Protein AF-A0AA40WDP5-F1 (afdb_monomer_lite)

Sequence (85 aa):
MLWISQVDSACCFGIYKISDGFIIHGELEITRINTSGNIVWQHSGSDIFTTAKGGDTFKIENDIIYAKSWDYRRYKFSLSGEVLI

Secondary structure (DSSP, 8-state):
--------SS-EEEEEEETTEEEEEESSEEEEEETTS-EEEEEE-SS-S--TT-SSSEEEETTEEEEE-TT--EEEEETT--B--

pLDDT: mean 93.66, std 7.35, range [56.59, 98.44]

Foldseek 3Di:
DDQDDCFDPAAWPDWADDPFFIWTQGQFKTFTAGPSNDTQDIDGDPGTFAEPVGDPQWDADPQWIWHAHHVGDIWIAGVNGDTPD

Structure (mmCIF, N/CA/C/O backbone):
data_AF-A0AA40WDP5-F1
#
_entry.id   AF-A0AA40WDP5-F1
#
loop_
_atom_site.group_PDB
_atom_site.id
_atom_site.type_symbol
_atom_site.label_atom_id
_atom_site.label_alt_id
_atom_site.label_comp_id
_atom_site.label_asym_id
_atom_site.label_entity_id
_atom_site.label_seq_id
_atom_site.pdbx_PDB_ins_code
_atom_site.Cartn_x
_atom_site.Cartn_y
_atom_site.Cartn_z
_atom_site.occupancy
_atom_site.B_iso_or_equiv
_atom_site.auth_seq_id
_atom_site.auth_comp_id
_atom_site.auth_asym_id
_atom_site.auth_atom_id
_atom_site.pdbx_PDB_model_num
ATOM 1 N N . MET A 1 1 ? -5.767 3.124 24.968 1.00 56.59 1 MET A N 1
ATOM 2 C CA . MET A 1 1 ? -5.460 2.006 24.052 1.00 56.59 1 MET A CA 1
ATOM 3 C C . MET A 1 1 ? -4.240 2.410 23.247 1.00 56.59 1 MET A C 1
ATOM 5 O O . MET A 1 1 ? -4.281 3.470 22.637 1.00 56.59 1 MET A O 1
ATOM 9 N N . LEU A 1 2 ? -3.150 1.651 23.332 1.00 65.31 2 LEU A N 1
ATOM 10 C CA . LEU A 1 2 ? -1.952 1.883 22.524 1.00 65.31 2 LEU A CA 1
ATOM 11 C C . LEU A 1 2 ? -2.133 1.114 21.216 1.00 65.31 2 LEU A C 1
ATOM 13 O O . LEU A 1 2 ? -2.307 -0.101 21.248 1.00 65.31 2 LEU A O 1
ATOM 17 N N . TRP A 1 3 ? -2.154 1.814 20.086 1.00 68.31 3 TRP A N 1
ATOM 18 C CA . TRP A 1 3 ? -2.045 1.162 18.785 1.00 68.31 3 TRP A CA 1
ATOM 19 C C . TRP A 1 3 ? -0.598 0.724 18.607 1.00 68.31 3 TRP A C 1
ATOM 21 O O . TRP A 1 3 ? 0.291 1.566 18.506 1.00 68.31 3 TRP A O 1
ATOM 31 N N . ILE A 1 4 ? -0.364 -0.584 18.606 1.00 79.38 4 ILE A N 1
ATOM 32 C CA . ILE A 1 4 ? 0.946 -1.161 18.312 1.00 79.38 4 ILE A CA 1
ATOM 33 C C . ILE A 1 4 ? 0.704 -2.282 17.305 1.00 79.38 4 ILE A C 1
ATOM 35 O O . ILE A 1 4 ? 0.460 -3.425 17.683 1.00 79.38 4 ILE A O 1
ATOM 39 N N . SER A 1 5 ? 0.701 -1.934 16.021 1.00 86.12 5 SER A N 1
ATOM 40 C CA . SER A 1 5 ? 0.669 -2.897 14.922 1.00 86.12 5 SER A CA 1
ATOM 41 C C . SER A 1 5 ? 1.861 -2.662 14.004 1.00 86.12 5 SER A C 1
ATOM 43 O O . SER A 1 5 ? 2.128 -1.539 13.580 1.00 86.12 5 SER A O 1
ATOM 45 N N . GLN A 1 6 ? 2.600 -3.735 13.720 1.00 92.75 6 GLN A N 1
ATOM 46 C CA . GLN A 1 6 ? 3.633 -3.728 12.693 1.00 92.75 6 GLN A CA 1
ATOM 47 C C . GLN A 1 6 ? 2.940 -3.914 11.343 1.00 92.75 6 GLN A C 1
ATOM 49 O O . GLN A 1 6 ? 2.479 -5.003 11.019 1.00 92.75 6 GLN A O 1
ATOM 54 N N . VAL A 1 7 ? 2.790 -2.814 10.612 1.00 94.88 7 VAL A N 1
ATOM 55 C CA . VAL A 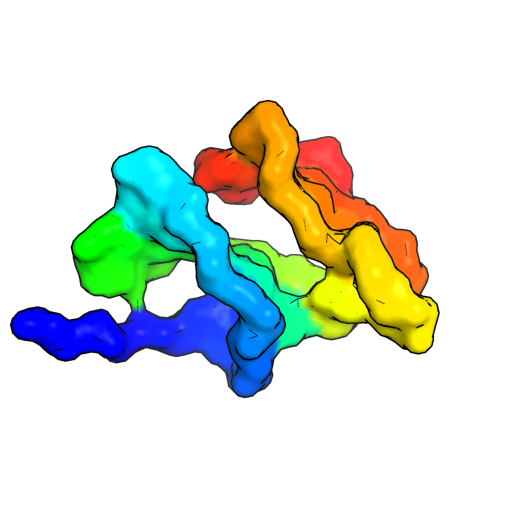1 7 ? 2.044 -2.737 9.343 1.00 94.88 7 VAL A CA 1
ATOM 56 C C . VAL A 1 7 ? 2.950 -2.729 8.114 1.00 94.88 7 VAL A C 1
ATOM 58 O O . VAL A 1 7 ? 2.454 -2.855 7.000 1.00 94.88 7 VAL A O 1
ATOM 61 N N . ASP A 1 8 ? 4.253 -2.593 8.328 1.00 96.75 8 ASP A N 1
ATOM 62 C CA . ASP A 1 8 ? 5.308 -2.870 7.362 1.00 96.75 8 ASP A CA 1
ATOM 63 C C . ASP A 1 8 ? 6.527 -3.402 8.139 1.00 96.75 8 ASP A C 1
ATOM 65 O O . ASP A 1 8 ? 6.734 -3.041 9.307 1.00 96.75 8 ASP A O 1
ATOM 69 N N . SER A 1 9 ? 7.293 -4.307 7.542 1.00 94.56 9 SER A N 1
ATOM 70 C CA . SER A 1 9 ? 8.459 -4.943 8.155 1.00 94.56 9 SER A CA 1
ATOM 71 C C . SER A 1 9 ? 9.748 -4.119 8.045 1.00 94.56 9 SER A C 1
ATOM 73 O O . SER A 1 9 ? 10.707 -4.411 8.761 1.00 94.56 9 SER A O 1
ATOM 75 N N . ALA A 1 10 ? 9.757 -3.066 7.226 1.00 96.00 10 ALA A N 1
ATOM 76 C CA . ALA A 1 10 ? 10.877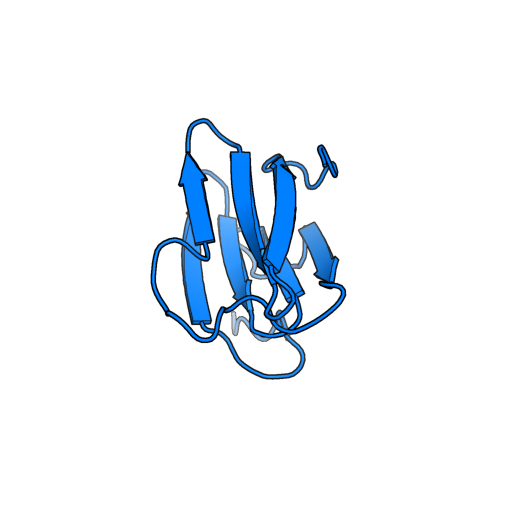 -2.165 6.990 1.00 96.00 10 ALA A CA 1
ATOM 77 C C . ALA A 1 10 ? 10.538 -0.701 7.336 1.00 96.00 10 ALA A C 1
ATOM 79 O O . ALA A 1 10 ? 10.868 -0.233 8.429 1.00 96.00 10 ALA A O 1
ATOM 80 N N . CYS A 1 11 ? 9.909 0.039 6.424 1.00 95.38 11 CYS A N 1
ATOM 81 C CA . CYS A 1 11 ? 9.673 1.476 6.541 1.00 95.38 11 CYS A CA 1
ATOM 82 C C . CYS A 1 11 ? 8.254 1.851 6.102 1.00 95.38 11 CYS A C 1
ATOM 84 O O . CYS A 1 11 ? 7.691 1.279 5.178 1.00 95.38 11 CYS A O 1
ATOM 86 N N . CYS A 1 12 ? 7.671 2.866 6.738 1.00 95.88 12 CYS A N 1
ATOM 87 C CA . CYS A 1 12 ? 6.385 3.426 6.332 1.00 95.88 12 CYS A CA 1
ATOM 88 C C . CYS A 1 12 ? 6.607 4.672 5.468 1.00 95.88 12 CYS A C 1
ATOM 90 O O . CYS A 1 12 ? 7.118 5.682 5.954 1.00 95.88 12 CYS A O 1
ATOM 92 N N . PHE A 1 13 ? 6.160 4.637 4.214 1.00 95.69 13 PHE A N 1
ATOM 93 C CA . PHE A 1 13 ? 6.225 5.772 3.292 1.00 95.69 13 PHE A CA 1
ATOM 94 C C . PHE A 1 13 ? 5.006 6.693 3.383 1.00 95.69 13 PHE A C 1
ATOM 96 O O . PHE A 1 13 ? 5.134 7.896 3.151 1.00 95.69 13 PHE A O 1
ATOM 103 N N . GLY A 1 14 ? 3.835 6.177 3.762 1.00 96.06 14 GLY A N 1
ATOM 104 C CA . GLY A 1 14 ? 2.635 7.002 3.880 1.00 96.06 14 GLY A CA 1
ATOM 105 C C . GLY A 1 14 ? 1.467 6.330 4.591 1.00 96.06 14 GLY A C 1
ATOM 106 O O . GLY A 1 14 ? 1.329 5.110 4.593 1.00 96.06 14 GLY A O 1
ATOM 107 N N . ILE A 1 15 ? 0.596 7.154 5.176 1.00 97.19 15 ILE A N 1
ATOM 108 C CA . ILE A 1 15 ? -0.634 6.727 5.851 1.00 97.19 15 ILE A CA 1
ATOM 109 C C . ILE A 1 15 ? -1.800 7.519 5.266 1.00 97.19 15 ILE A C 1
ATOM 111 O O . ILE A 1 15 ? -1.807 8.750 5.299 1.00 97.19 15 ILE A O 1
ATOM 115 N N . TYR A 1 16 ? -2.807 6.813 4.764 1.00 97.50 16 TYR A N 1
ATOM 116 C CA . TYR A 1 16 ? -3.942 7.387 4.052 1.00 97.50 16 TYR A CA 1
ATOM 117 C C . TYR A 1 16 ? -5.233 6.992 4.752 1.00 97.50 16 TYR A C 1
ATOM 119 O O . TYR A 1 16 ? -5.542 5.811 4.897 1.00 97.50 16 TYR A O 1
ATOM 127 N N . LYS A 1 17 ? -6.001 7.983 5.202 1.00 97.06 17 LYS A N 1
ATOM 128 C CA . LYS A 1 17 ? -7.290 7.743 5.850 1.00 97.06 17 LYS A CA 1
ATOM 129 C C . LYS A 1 17 ? -8.330 7.297 4.820 1.00 97.06 17 LYS A C 1
ATOM 131 O O . LYS A 1 17 ? -8.465 7.924 3.772 1.00 97.06 17 LYS A O 1
ATOM 136 N N . ILE A 1 18 ? -9.101 6.275 5.170 1.00 96.38 18 ILE A N 1
ATOM 137 C CA . ILE A 1 18 ? -10.325 5.858 4.472 1.00 96.38 18 ILE A CA 1
ATOM 138 C C . ILE A 1 18 ? -11.519 5.947 5.437 1.00 96.38 18 ILE A C 1
ATOM 140 O O . ILE A 1 18 ? -11.365 6.376 6.584 1.00 96.38 18 ILE A O 1
ATOM 144 N N . SER A 1 19 ? -12.724 5.599 4.982 1.00 93.50 19 SER A N 1
ATOM 145 C CA . SER A 1 19 ? -13.956 5.746 5.773 1.00 93.50 19 SER A CA 1
ATOM 146 C C . SER A 1 19 ? -13.934 4.974 7.098 1.00 93.50 19 SER A C 1
ATOM 148 O O . SER A 1 19 ? -14.407 5.494 8.106 1.00 93.50 19 SER A O 1
ATOM 150 N N . ASP A 1 20 ? -13.354 3.773 7.118 1.00 95.00 20 ASP A N 1
ATOM 151 C CA . ASP A 1 20 ? -13.380 2.836 8.248 1.00 95.00 20 ASP A CA 1
ATOM 152 C C . ASP A 1 20 ? -11.981 2.376 8.707 1.00 95.00 20 ASP A C 1
ATOM 154 O O . ASP A 1 20 ? -11.824 1.336 9.353 1.00 95.00 20 ASP A O 1
ATOM 158 N N . GLY A 1 21 ? -10.944 3.160 8.408 1.00 96.19 21 GLY A N 1
ATOM 159 C CA . GLY A 1 21 ? -9.577 2.796 8.760 1.00 96.19 21 GLY A CA 1
ATOM 160 C C . GLY A 1 21 ? -8.515 3.576 7.999 1.00 96.19 21 GLY A C 1
ATOM 161 O O . GLY A 1 21 ? -8.698 4.750 7.665 1.00 96.19 21 GLY A O 1
ATOM 162 N N . PHE A 1 22 ? -7.397 2.907 7.727 1.00 97.56 22 PHE A N 1
ATOM 163 C CA . PHE A 1 22 ? -6.248 3.482 7.038 1.00 97.56 22 PHE A CA 1
ATOM 164 C C . PHE A 1 22 ? -5.645 2.492 6.042 1.00 97.56 22 PHE A C 1
ATOM 166 O O . PHE A 1 22 ? -5.621 1.287 6.291 1.00 97.56 22 PHE A O 1
ATOM 173 N N . ILE A 1 23 ? -5.122 3.022 4.940 1.00 98.44 23 ILE A N 1
ATOM 174 C CA . ILE A 1 23 ? -4.198 2.329 4.046 1.00 98.44 23 ILE A CA 1
ATOM 175 C C . ILE A 1 23 ? -2.792 2.828 4.345 1.00 98.44 23 ILE A C 1
ATOM 177 O O . ILE A 1 23 ? -2.546 4.034 4.399 1.00 98.44 23 ILE A O 1
ATOM 181 N N . ILE A 1 24 ? -1.880 1.892 4.545 1.00 98.00 24 ILE A N 1
ATOM 182 C CA . ILE A 1 24 ? -0.473 2.137 4.802 1.00 98.00 24 ILE A CA 1
ATOM 183 C C . ILE A 1 24 ? 0.280 1.794 3.527 1.00 98.00 24 ILE A C 1
ATOM 185 O O . ILE A 1 24 ? 0.174 0.681 3.014 1.00 98.00 24 ILE A O 1
ATOM 189 N N . HIS A 1 25 ? 1.014 2.770 3.012 1.00 97.69 25 HIS A N 1
ATOM 190 C CA . HIS A 1 25 ? 2.017 2.573 1.979 1.00 97.69 25 HIS A CA 1
ATOM 191 C C . HIS A 1 25 ? 3.341 2.319 2.691 1.00 97.69 25 HIS A C 1
ATOM 193 O O . HIS A 1 25 ? 3.988 3.258 3.153 1.00 97.69 25 HIS A O 1
ATOM 199 N N . GLY A 1 26 ? 3.685 1.051 2.861 1.00 97.38 26 GLY A N 1
ATOM 200 C CA . GLY A 1 26 ? 4.974 0.625 3.375 1.00 97.38 26 GLY A CA 1
ATOM 201 C C . GLY A 1 26 ? 6.006 0.446 2.265 1.00 97.38 26 GLY A C 1
ATOM 202 O O . GLY A 1 26 ? 5.703 0.561 1.074 1.00 97.38 26 GLY A O 1
ATOM 203 N N . GLU A 1 27 ? 7.245 0.202 2.668 1.00 97.12 27 GLU A N 1
ATOM 204 C CA . GLU A 1 27 ? 8.352 -0.094 1.775 1.00 97.12 27 GLU A CA 1
ATOM 205 C C . GLU A 1 27 ? 8.187 -1.466 1.134 1.00 97.12 27 GLU A C 1
ATOM 207 O O . GLU A 1 27 ? 8.361 -1.579 -0.075 1.00 97.12 27 GLU A O 1
ATOM 212 N N . LEU A 1 28 ? 7.805 -2.482 1.904 1.00 97.38 28 LEU A N 1
ATOM 213 C CA . LEU A 1 28 ? 7.661 -3.862 1.439 1.00 97.38 28 LEU A CA 1
ATOM 214 C C . LEU A 1 28 ? 6.201 -4.292 1.338 1.00 97.38 28 LEU A C 1
ATOM 216 O O . LEU A 1 28 ? 5.873 -5.158 0.521 1.00 97.38 28 LEU A O 1
ATOM 220 N N . GLU A 1 29 ? 5.323 -3.682 2.133 1.00 98.12 29 GLU A N 1
ATOM 221 C CA . GLU A 1 29 ? 3.920 -4.047 2.229 1.00 98.12 29 GLU A CA 1
ATOM 222 C C . GLU A 1 29 ? 2.968 -2.861 2.013 1.00 98.12 29 GLU A C 1
ATOM 224 O O . GLU A 1 29 ? 3.181 -1.739 2.471 1.00 98.12 29 GLU A O 1
ATOM 229 N N . ILE A 1 30 ? 1.842 -3.129 1.351 1.00 98.12 30 ILE A N 1
ATOM 230 C CA . ILE A 1 30 ? 0.658 -2.270 1.414 1.00 98.12 30 ILE A CA 1
ATOM 231 C C . ILE A 1 30 ? -0.330 -2.933 2.358 1.00 98.12 30 ILE A C 1
ATOM 233 O O . ILE A 1 30 ? -0.732 -4.080 2.149 1.00 98.12 30 ILE A O 1
ATOM 237 N N . THR A 1 31 ? -0.738 -2.199 3.386 1.00 98.44 31 THR A N 1
ATOM 238 C CA . THR A 1 31 ? -1.514 -2.756 4.497 1.00 98.44 31 THR A CA 1
ATOM 239 C C . THR A 1 31 ? -2.759 -1.933 4.737 1.00 98.44 31 THR A C 1
ATOM 241 O O . THR A 1 31 ? -2.691 -0.712 4.855 1.00 98.44 31 THR A O 1
ATOM 244 N N . ARG A 1 32 ? -3.909 -2.587 4.884 1.00 98.00 32 ARG A N 1
ATOM 245 C CA . ARG A 1 32 ? -5.107 -1.944 5.425 1.00 98.00 32 ARG A CA 1
ATOM 246 C C . ARG A 1 32 ? -5.243 -2.271 6.898 1.00 98.00 32 ARG A C 1
ATOM 248 O O . ARG A 1 32 ? -5.200 -3.437 7.282 1.00 98.00 32 ARG A O 1
ATOM 255 N N . ILE A 1 33 ? -5.509 -1.250 7.702 1.00 97.38 33 ILE A N 1
ATOM 256 C CA . ILE A 1 33 ? -5.884 -1.398 9.108 1.00 97.38 33 ILE A CA 1
ATOM 257 C C . ILE A 1 33 ? -7.245 -0.763 9.381 1.00 97.38 33 ILE A C 1
ATOM 259 O O . ILE A 1 33 ? -7.624 0.210 8.730 1.00 97.38 33 ILE A O 1
ATOM 263 N N . ASN A 1 34 ? -7.977 -1.296 10.356 1.00 95.75 34 ASN A N 1
ATOM 264 C CA . ASN A 1 34 ? -9.229 -0.706 10.834 1.00 95.75 34 ASN A CA 1
ATOM 265 C C . ASN A 1 34 ? -8.975 0.426 11.856 1.00 95.75 34 ASN A C 1
ATOM 267 O O . ASN A 1 34 ? -7.841 0.690 12.261 1.00 95.75 34 ASN A O 1
ATOM 271 N N . THR A 1 35 ? -10.039 1.075 12.341 1.00 93.50 35 THR A N 1
ATOM 272 C CA . THR A 1 35 ? -9.980 2.116 13.393 1.00 93.50 35 THR A CA 1
ATOM 273 C C . THR A 1 35 ? -9.601 1.608 14.789 1.00 93.50 35 THR A C 1
ATOM 275 O O . THR A 1 35 ? -9.667 2.362 15.758 1.00 93.50 35 THR A O 1
ATOM 278 N N . SER A 1 36 ? -9.248 0.338 14.935 1.00 92.94 36 SER A N 1
ATOM 279 C CA . SER A 1 36 ? -8.675 -0.227 16.159 1.00 92.94 36 SER A CA 1
ATOM 280 C C . SER A 1 36 ? -7.187 -0.549 15.989 1.00 92.94 36 SER A C 1
ATOM 282 O O . SER A 1 36 ? -6.561 -1.023 16.934 1.00 92.94 36 SER A O 1
ATOM 284 N N . GLY A 1 37 ? -6.617 -0.282 14.809 1.00 92.31 37 GLY A N 1
ATOM 285 C CA . GLY A 1 37 ? -5.229 -0.578 14.470 1.00 92.31 37 GLY A CA 1
ATOM 286 C C . GLY A 1 37 ? -4.979 -2.036 14.085 1.00 92.31 37 GLY A C 1
ATOM 287 O O . GLY A 1 37 ? -3.821 -2.420 13.928 1.00 92.31 37 GLY A O 1
ATOM 288 N N . ASN A 1 38 ? -6.023 -2.860 13.932 1.00 94.69 38 ASN A N 1
ATOM 289 C CA . ASN A 1 38 ? -5.874 -4.250 13.502 1.00 94.69 38 ASN A CA 1
ATOM 290 C C . ASN A 1 38 ? -5.716 -4.331 11.985 1.00 94.69 38 ASN A C 1
ATOM 292 O O . ASN A 1 38 ? -6.435 -3.645 11.256 1.00 94.69 38 ASN A O 1
ATOM 296 N N . ILE A 1 39 ? -4.822 -5.209 11.527 1.00 96.31 39 ILE A N 1
ATOM 297 C CA . ILE A 1 39 ? -4.643 -5.512 10.106 1.00 96.31 39 ILE A CA 1
ATOM 298 C C . ILE A 1 39 ? -5.907 -6.189 9.574 1.00 96.31 39 ILE A C 1
ATOM 300 O O . ILE A 1 39 ? -6.362 -7.192 10.119 1.00 96.31 39 ILE A O 1
ATOM 304 N N . VAL A 1 40 ? -6.470 -5.611 8.515 1.00 97.75 40 VAL A N 1
ATOM 305 C CA . VAL A 1 40 ? -7.591 -6.166 7.747 1.00 97.75 40 VAL A CA 1
ATOM 306 C C . VAL A 1 40 ? -7.049 -7.060 6.636 1.00 97.75 40 VAL A C 1
ATOM 308 O O . VAL A 1 40 ? -7.510 -8.183 6.468 1.00 97.75 40 VAL A O 1
ATOM 311 N N . TRP A 1 41 ? -6.053 -6.568 5.898 1.00 98.19 41 TRP A N 1
ATOM 312 C CA . TRP A 1 41 ? -5.298 -7.321 4.900 1.00 98.19 41 TRP A CA 1
ATOM 313 C C . TRP A 1 41 ? -3.930 -6.670 4.683 1.00 98.19 41 TRP A C 1
ATOM 315 O O . TRP A 1 41 ? -3.732 -5.494 5.003 1.00 98.19 41 TRP A O 1
ATOM 325 N N . GLN A 1 42 ? -3.000 -7.440 4.125 1.00 98.19 42 GLN A N 1
ATOM 326 C CA . GLN A 1 42 ? -1.644 -7.007 3.811 1.00 98.19 42 GLN A CA 1
ATOM 327 C C . GLN A 1 42 ? -1.165 -7.708 2.538 1.00 98.19 42 GLN A C 1
ATOM 329 O O . GLN A 1 42 ? -1.364 -8.913 2.393 1.00 98.19 42 GLN A O 1
ATOM 334 N N . HIS A 1 43 ? -0.537 -6.950 1.640 1.00 97.88 43 HIS A N 1
ATOM 335 C CA . HIS A 1 43 ? 0.073 -7.461 0.413 1.00 97.88 43 HIS A CA 1
ATOM 336 C C . HIS A 1 43 ? 1.524 -7.027 0.318 1.00 97.88 43 HIS A C 1
ATOM 338 O O . HIS A 1 43 ? 1.820 -5.841 0.446 1.00 97.88 43 HIS A O 1
ATOM 344 N N . SER A 1 44 ? 2.409 -7.977 0.035 1.00 95.88 44 SER A N 1
ATOM 345 C CA . SER A 1 44 ? 3.813 -7.692 -0.254 1.00 95.88 44 SER A CA 1
ATOM 346 C C . SER A 1 44 ? 4.027 -7.432 -1.744 1.00 95.88 44 SER A C 1
ATOM 348 O O . SER A 1 44 ? 3.356 -8.018 -2.599 1.00 95.88 44 SER A O 1
ATOM 350 N N . GLY A 1 45 ? 4.981 -6.562 -2.060 1.00 91.44 45 GLY A N 1
ATOM 351 C CA . GLY A 1 45 ? 5.467 -6.366 -3.424 1.00 91.44 45 GLY A CA 1
ATOM 352 C C . GLY A 1 45 ? 6.479 -7.437 -3.832 1.00 91.44 45 GLY A C 1
ATOM 353 O O . GLY A 1 45 ? 7.019 -8.163 -3.000 1.00 91.44 45 GLY A O 1
ATOM 354 N N . SER A 1 46 ? 6.784 -7.521 -5.129 1.00 92.62 46 SER A N 1
ATOM 355 C CA . SER A 1 46 ? 7.949 -8.285 -5.605 1.00 92.62 46 SER A CA 1
ATOM 356 C C . SER A 1 46 ? 9.286 -7.608 -5.297 1.00 92.62 46 SER A C 1
ATOM 358 O O . SER A 1 46 ? 10.329 -8.236 -5.448 1.00 92.62 46 SER A O 1
ATOM 360 N N . ASP A 1 47 ? 9.240 -6.324 -4.948 1.00 94.19 47 ASP A N 1
ATOM 361 C CA . ASP A 1 47 ? 10.346 -5.446 -4.570 1.00 94.19 47 ASP A CA 1
ATOM 362 C C . ASP A 1 47 ? 9.744 -4.244 -3.807 1.00 94.19 47 ASP A C 1
ATOM 364 O O . ASP A 1 47 ? 8.521 -4.175 -3.638 1.00 94.19 47 ASP A O 1
ATOM 368 N N . ILE A 1 48 ? 10.561 -3.277 -3.391 1.00 95.69 48 ILE A N 1
ATOM 369 C CA . ILE A 1 48 ? 10.109 -2.124 -2.606 1.00 95.69 48 ILE A CA 1
ATOM 370 C C . ILE A 1 48 ? 9.116 -1.236 -3.379 1.00 95.69 48 ILE A C 1
ATOM 372 O O . ILE A 1 48 ? 9.305 -0.972 -4.570 1.00 95.69 48 ILE A O 1
ATOM 376 N N . PHE A 1 49 ? 8.077 -0.720 -2.714 1.00 95.81 49 PHE A N 1
ATOM 377 C CA . PHE A 1 49 ? 7.004 0.110 -3.289 1.00 95.81 49 PHE A CA 1
ATOM 378 C C . PHE A 1 49 ? 7.415 1.572 -3.520 1.00 95.81 49 PHE A C 1
ATOM 380 O O . PHE A 1 49 ? 6.759 2.528 -3.100 1.00 95.81 49 PHE A O 1
ATOM 387 N N . THR A 1 50 ? 8.520 1.767 -4.222 1.00 95.00 50 THR A N 1
ATOM 388 C CA . THR A 1 50 ? 8.957 3.063 -4.739 1.00 95.00 50 THR A CA 1
ATOM 389 C C . THR A 1 50 ? 9.651 2.865 -6.085 1.00 95.00 50 THR A C 1
ATOM 391 O O . THR A 1 50 ? 9.778 1.745 -6.559 1.00 95.00 50 THR A O 1
ATOM 394 N N . THR A 1 51 ? 10.087 3.932 -6.750 1.00 94.00 51 THR A N 1
ATOM 395 C CA . THR A 1 51 ? 10.842 3.827 -8.008 1.00 94.00 51 THR A CA 1
ATOM 396 C C . THR A 1 51 ? 12.030 4.774 -7.998 1.00 94.00 51 THR A C 1
ATOM 398 O O . THR A 1 51 ? 11.983 5.825 -7.361 1.00 94.00 51 THR A O 1
ATOM 401 N N . ALA A 1 52 ? 13.068 4.452 -8.773 1.00 89.75 52 ALA A N 1
ATOM 402 C CA . ALA A 1 52 ? 14.273 5.278 -8.874 1.00 89.75 52 ALA A CA 1
ATOM 403 C C . ALA A 1 52 ? 14.005 6.716 -9.357 1.00 89.75 52 ALA A C 1
ATOM 405 O O . ALA A 1 52 ? 14.760 7.628 -9.033 1.00 89.75 52 ALA A O 1
ATOM 406 N N . LYS A 1 53 ? 12.937 6.929 -10.139 1.00 86.06 53 LYS A N 1
ATOM 407 C CA . LYS A 1 53 ? 12.543 8.267 -10.610 1.00 86.06 53 LYS A CA 1
ATOM 408 C C . LYS A 1 53 ? 11.814 9.087 -9.542 1.00 86.06 53 LYS A C 1
ATOM 410 O O . LYS A 1 53 ? 11.749 10.306 -9.678 1.00 86.06 53 LYS A O 1
ATOM 415 N N . GLY A 1 54 ? 11.282 8.435 -8.507 1.00 77.38 54 GLY A N 1
ATOM 416 C CA . GLY A 1 54 ? 10.349 9.042 -7.564 1.00 77.38 54 GLY A CA 1
ATOM 417 C C . GLY A 1 54 ? 9.030 9.475 -8.222 1.00 77.38 54 GLY A C 1
ATOM 418 O O . GLY A 1 54 ? 8.896 9.492 -9.445 1.00 77.38 54 GLY A O 1
ATOM 419 N N . GLY A 1 55 ? 8.046 9.831 -7.390 1.00 76.44 55 GLY A N 1
ATOM 420 C CA . GLY A 1 55 ? 6.743 10.344 -7.833 1.00 76.44 55 GLY A CA 1
ATOM 421 C C . GLY A 1 55 ? 5.815 9.302 -8.478 1.00 76.44 55 GLY A C 1
ATOM 422 O O . GLY A 1 55 ? 6.253 8.329 -9.086 1.00 76.44 55 GLY A O 1
ATOM 423 N N . ASP A 1 56 ? 4.500 9.507 -8.332 1.00 81.81 56 ASP A N 1
ATOM 424 C CA . ASP A 1 56 ? 3.442 8.694 -8.967 1.00 81.81 56 ASP A CA 1
ATOM 425 C C . ASP A 1 56 ? 3.579 7.169 -8.719 1.00 81.81 56 ASP A C 1
ATOM 427 O O . ASP A 1 56 ? 3.200 6.330 -9.547 1.00 81.81 56 ASP A O 1
ATOM 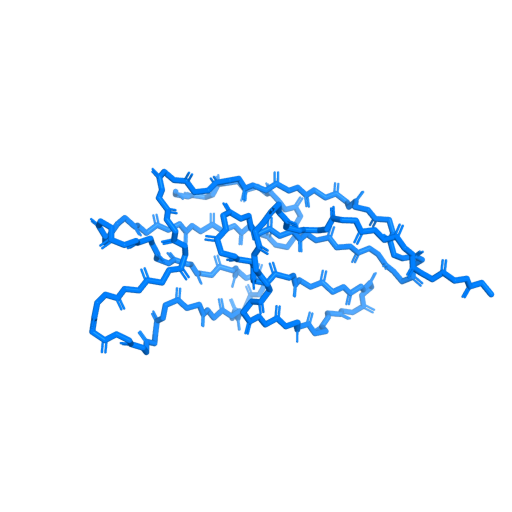431 N N . THR A 1 57 ? 4.193 6.811 -7.585 1.00 91.25 57 THR A N 1
ATOM 432 C CA . THR A 1 57 ? 4.452 5.433 -7.147 1.00 91.25 57 THR A CA 1
ATOM 433 C C . THR A 1 57 ? 3.273 4.850 -6.401 1.00 91.25 57 THR A C 1
ATOM 435 O O . THR A 1 57 ? 3.061 3.649 -6.485 1.00 91.25 57 THR A O 1
ATOM 438 N N . PHE A 1 58 ? 2.510 5.689 -5.706 1.00 96.69 58 PHE A N 1
ATOM 439 C CA . PHE A 1 58 ? 1.360 5.291 -4.919 1.00 96.69 58 PHE A CA 1
ATOM 440 C C . PHE A 1 58 ? 0.254 6.338 -5.044 1.00 96.69 58 PHE A C 1
ATOM 442 O O . PHE A 1 58 ? 0.507 7.538 -4.913 1.00 96.69 58 PHE A O 1
ATOM 449 N N . LYS A 1 59 ? -0.978 5.889 -5.283 1.00 96.81 59 LYS A N 1
ATOM 450 C CA . LYS A 1 59 ? -2.177 6.729 -5.183 1.00 96.81 59 LYS A CA 1
ATOM 451 C C . LYS A 1 59 ? -3.408 5.892 -4.866 1.00 96.81 59 LYS A C 1
ATOM 453 O O . LYS A 1 59 ? -3.470 4.715 -5.214 1.00 96.81 59 LYS A O 1
ATOM 458 N N . ILE A 1 60 ? -4.407 6.530 -4.267 1.00 97.38 60 ILE A N 1
ATOM 459 C CA . ILE A 1 60 ? -5.733 5.950 -4.048 1.00 97.38 60 ILE A CA 1
ATOM 460 C C . ILE A 1 60 ? -6.737 6.808 -4.810 1.00 97.38 60 ILE A C 1
ATOM 462 O O . ILE A 1 60 ? -6.790 8.020 -4.610 1.00 97.38 60 ILE A O 1
ATOM 466 N N . GLU A 1 61 ? -7.501 6.195 -5.706 1.00 96.56 61 GLU A N 1
ATOM 467 C CA . GLU A 1 61 ? -8.473 6.883 -6.554 1.00 96.56 61 GLU A CA 1
ATOM 468 C C . GLU A 1 61 ? -9.627 5.932 -6.881 1.00 96.56 61 GLU A C 1
ATOM 470 O O . GLU A 1 61 ? -9.386 4.810 -7.325 1.00 96.56 61 GLU A O 1
ATOM 475 N N . ASN A 1 62 ? -10.871 6.382 -6.678 1.00 95.50 62 ASN A N 1
ATOM 476 C CA . ASN A 1 62 ? -12.088 5.591 -6.917 1.00 95.50 62 ASN A CA 1
ATOM 477 C C . ASN A 1 62 ? -12.036 4.198 -6.257 1.00 95.50 62 ASN A C 1
ATOM 479 O O . ASN A 1 62 ? -12.259 3.189 -6.919 1.00 95.50 62 ASN A O 1
ATOM 483 N N . ASP A 1 63 ? -11.673 4.152 -4.970 1.00 95.88 63 ASP A N 1
ATOM 484 C CA . ASP A 1 63 ? -11.530 2.927 -4.163 1.00 95.88 63 ASP A CA 1
ATOM 485 C C . ASP A 1 63 ? -10.517 1.892 -4.694 1.00 95.88 63 ASP A C 1
ATOM 487 O O . ASP A 1 63 ? -10.511 0.729 -4.275 1.00 95.88 63 ASP A O 1
ATOM 491 N N . ILE A 1 64 ? -9.615 2.322 -5.581 1.00 97.81 64 ILE A N 1
ATOM 492 C CA . ILE A 1 64 ? -8.509 1.516 -6.092 1.00 97.81 64 ILE A CA 1
ATOM 493 C C . ILE A 1 64 ? -7.191 2.112 -5.609 1.00 97.81 64 ILE A C 1
ATOM 495 O O . ILE A 1 64 ? -6.921 3.305 -5.761 1.00 97.81 64 ILE A O 1
ATOM 499 N N . ILE A 1 65 ? -6.353 1.247 -5.054 1.00 98.25 65 ILE A N 1
ATOM 500 C CA . ILE A 1 65 ? -4.980 1.529 -4.667 1.00 98.25 65 ILE A CA 1
ATOM 501 C C . ILE A 1 65 ? -4.095 1.154 -5.848 1.00 98.25 65 ILE A C 1
ATOM 503 O O . ILE A 1 65 ? -4.086 0.008 -6.296 1.00 98.25 65 ILE A O 1
ATOM 507 N N . TYR A 1 66 ? -3.345 2.125 -6.345 1.00 97.69 66 TYR A N 1
ATOM 508 C CA . TYR A 1 66 ? -2.355 1.947 -7.393 1.00 97.69 66 TYR A CA 1
ATOM 509 C C . TYR A 1 66 ? -0.982 2.021 -6.756 1.00 97.69 66 TYR A C 1
ATOM 511 O O . TYR A 1 66 ? -0.692 2.996 -6.065 1.00 97.69 66 TYR A O 1
ATOM 519 N N . ALA A 1 67 ? -0.137 1.034 -7.033 1.00 97.06 67 ALA A N 1
ATOM 520 C CA . ALA A 1 67 ? 1.243 1.040 -6.575 1.00 97.06 67 ALA A CA 1
ATOM 521 C C . ALA A 1 67 ? 2.214 0.614 -7.679 1.00 97.06 67 ALA A C 1
ATOM 523 O O . ALA A 1 67 ? 1.839 -0.084 -8.627 1.00 97.06 67 ALA A O 1
ATOM 524 N N . LYS A 1 68 ? 3.472 1.036 -7.555 1.00 96.25 68 LYS A N 1
ATOM 525 C CA . LYS A 1 68 ? 4.586 0.587 -8.392 1.00 96.25 68 LYS A CA 1
ATOM 526 C C . LYS A 1 68 ? 5.742 0.134 -7.510 1.00 96.25 68 LYS A C 1
ATOM 528 O O . LYS A 1 68 ? 6.064 0.827 -6.547 1.00 96.25 68 LYS A O 1
ATOM 533 N N . SER A 1 69 ? 6.361 -0.988 -7.860 1.00 94.75 69 SER A N 1
ATOM 534 C CA . SER A 1 69 ? 7.609 -1.436 -7.237 1.00 94.75 69 SER A CA 1
ATOM 535 C C . SER A 1 69 ? 8.835 -0.921 -7.989 1.00 94.75 69 SER A C 1
ATOM 537 O O . SER A 1 69 ? 8.722 -0.389 -9.100 1.00 94.75 69 SER A O 1
ATOM 539 N N . TRP A 1 70 ? 10.012 -1.092 -7.389 1.00 94.50 70 TRP A N 1
ATOM 540 C CA . TRP A 1 70 ? 11.294 -0.609 -7.910 1.00 94.50 70 TRP A CA 1
ATOM 541 C C . TRP A 1 70 ? 11.617 -1.108 -9.320 1.00 94.50 70 TRP A C 1
ATO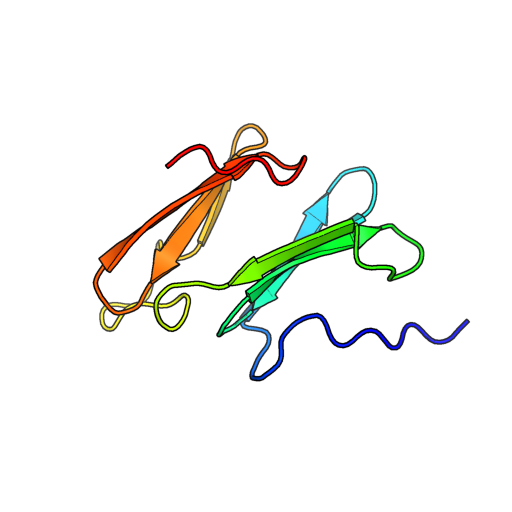M 543 O O . TRP A 1 70 ? 12.130 -0.357 -10.152 1.00 94.50 70 TRP A O 1
ATOM 553 N N . ASP A 1 71 ? 11.230 -2.346 -9.621 1.00 92.31 71 ASP A N 1
ATOM 554 C CA . ASP A 1 71 ? 11.328 -2.981 -10.938 1.00 92.31 71 ASP A CA 1
ATOM 555 C C . ASP A 1 71 ? 10.222 -2.550 -11.927 1.00 92.31 71 ASP A C 1
ATOM 557 O O . ASP A 1 71 ? 10.055 -3.145 -12.992 1.00 92.31 71 ASP A O 1
ATOM 561 N N . TYR A 1 72 ? 9.479 -1.489 -11.601 1.00 92.06 72 TYR A N 1
ATOM 562 C CA . TYR A 1 72 ? 8.388 -0.904 -12.381 1.00 92.06 72 TYR A CA 1
ATOM 563 C C . TYR A 1 72 ? 7.171 -1.813 -12.604 1.00 92.06 72 TYR A C 1
ATOM 565 O O . TYR A 1 72 ? 6.316 -1.482 -13.442 1.00 92.06 72 TYR A O 1
ATOM 573 N N . ARG A 1 73 ? 7.015 -2.910 -11.846 1.00 94.12 73 ARG A N 1
ATOM 574 C CA . ARG A 1 73 ? 5.732 -3.631 -11.826 1.00 94.12 73 ARG A CA 1
ATOM 575 C C . ARG A 1 73 ? 4.649 -2.748 -11.238 1.00 94.12 73 ARG A C 1
ATOM 57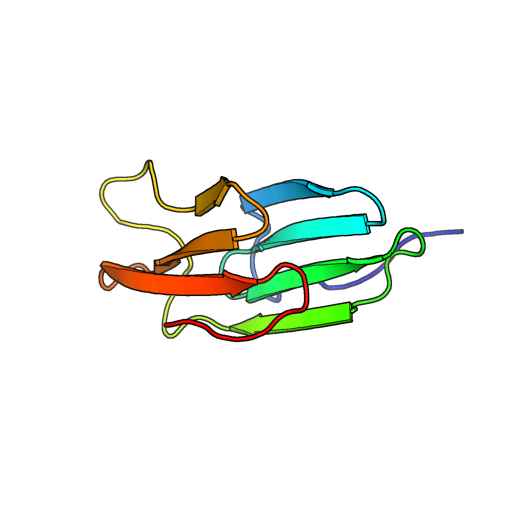7 O O . ARG A 1 73 ? 4.902 -1.891 -10.396 1.00 94.12 73 ARG A O 1
ATOM 584 N N . ARG A 1 74 ? 3.433 -2.944 -11.734 1.00 95.44 74 ARG A N 1
ATOM 585 C CA . ARG A 1 74 ? 2.255 -2.175 -11.344 1.00 95.44 74 ARG A CA 1
ATOM 586 C C . ARG A 1 74 ? 1.310 -3.101 -10.619 1.00 95.44 74 ARG A C 1
ATOM 588 O O . ARG A 1 74 ? 1.052 -4.190 -11.114 1.00 95.44 74 ARG A O 1
ATOM 595 N N . TYR A 1 75 ? 0.764 -2.603 -9.528 1.00 97.00 75 TYR A N 1
ATOM 596 C CA . TYR A 1 75 ? -0.203 -3.312 -8.716 1.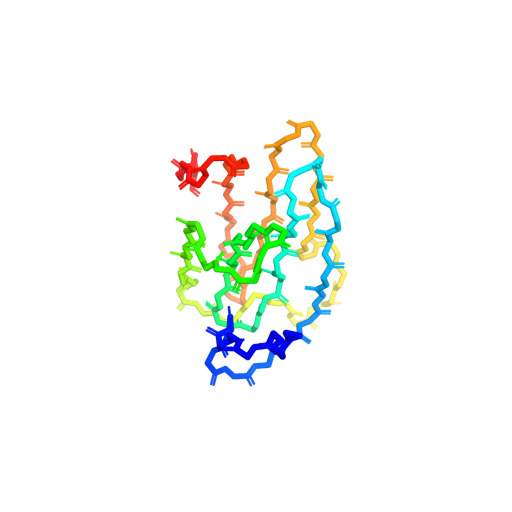00 97.00 75 TYR A CA 1
ATOM 597 C C . TYR A 1 75 ? -1.485 -2.515 -8.673 1.00 97.00 75 TYR A C 1
ATOM 599 O O . TYR A 1 75 ? -1.468 -1.272 -8.674 1.00 97.00 75 TYR A O 1
ATOM 607 N N . LYS A 1 76 ? -2.595 -3.240 -8.612 1.00 97.69 76 LYS A N 1
ATOM 608 C CA . LYS A 1 76 ? -3.887 -2.658 -8.284 1.00 97.69 76 LYS A CA 1
ATOM 609 C C . LYS A 1 76 ? -4.550 -3.481 -7.203 1.00 97.69 76 LYS A C 1
ATOM 611 O O . LYS A 1 76 ? -4.754 -4.677 -7.382 1.00 97.69 76 LYS A O 1
ATOM 616 N N . PHE A 1 77 ? -4.945 -2.813 -6.131 1.00 97.75 77 PHE A N 1
ATOM 617 C CA . PHE A 1 77 ? -5.720 -3.422 -5.061 1.00 97.75 77 PHE A CA 1
ATOM 618 C C . PHE A 1 77 ? -7.032 -2.672 -4.899 1.00 97.75 77 PHE A C 1
ATOM 620 O O . PHE A 1 77 ? -7.057 -1.443 -4.967 1.00 97.75 77 PHE A O 1
ATOM 627 N N . SER A 1 78 ? -8.125 -3.384 -4.665 1.00 97.94 78 SER A N 1
ATOM 628 C CA . SER A 1 78 ? -9.329 -2.745 -4.134 1.00 97.94 78 SER A CA 1
ATOM 629 C C . SER A 1 78 ? -9.129 -2.392 -2.654 1.00 97.94 78 SER A C 1
ATOM 631 O O . SER A 1 78 ? -8.275 -2.968 -1.973 1.00 97.94 78 SER A O 1
ATOM 633 N N . LEU A 1 79 ? -9.955 -1.501 -2.094 1.00 97.06 79 LEU A N 1
ATOM 634 C CA . LEU A 1 79 ? -9.949 -1.271 -0.640 1.00 97.06 79 LEU A CA 1
ATOM 635 C C . LEU A 1 79 ? -10.276 -2.542 0.170 1.00 97.06 79 LEU A C 1
ATOM 637 O O . LEU A 1 79 ? -9.864 -2.652 1.327 1.00 97.06 79 LEU A O 1
ATOM 641 N N . SER A 1 80 ? -10.979 -3.526 -0.404 1.00 96.94 80 SER A N 1
ATOM 642 C CA . SER A 1 80 ? -11.222 -4.827 0.240 1.00 96.94 80 SER A CA 1
ATOM 643 C C . SER A 1 80 ? -10.017 -5.774 0.200 1.00 96.94 80 SER A C 1
ATOM 645 O O . SER A 1 80 ? -10.054 -6.795 0.880 1.00 96.94 80 SER A O 1
ATOM 647 N N . GLY A 1 81 ? -8.943 -5.416 -0.509 1.00 96.12 81 GLY A N 1
ATOM 648 C CA . GLY A 1 81 ? -7.709 -6.199 -0.581 1.00 96.12 81 GLY A CA 1
ATOM 649 C C . GLY A 1 81 ? -7.697 -7.228 -1.706 1.00 96.12 81 GLY A C 1
ATOM 650 O O . GLY A 1 81 ? -6.845 -8.110 -1.711 1.00 96.12 81 GLY A O 1
ATOM 651 N N . GLU A 1 82 ? -8.619 -7.140 -2.663 1.00 97.81 82 GLU A N 1
ATOM 652 C CA . GLU A 1 82 ? -8.571 -7.964 -3.871 1.00 97.81 82 GLU A CA 1
ATOM 653 C C . GLU A 1 82 ? -7.450 -7.472 -4.792 1.00 97.81 82 GLU A C 1
ATOM 655 O O . GLU A 1 82 ? -7.335 -6.270 -5.041 1.00 97.81 82 GLU A O 1
ATOM 660 N N . VAL A 1 83 ? -6.637 -8.400 -5.302 1.00 96.62 83 VAL A N 1
ATOM 661 C CA . VAL A 1 83 ? -5.611 -8.112 -6.310 1.00 96.62 83 VAL A CA 1
ATOM 662 C C . VAL A 1 83 ? -6.282 -8.050 -7.676 1.00 96.62 83 VAL A C 1
ATOM 664 O O . VAL A 1 83 ? -6.835 -9.039 -8.147 1.00 96.62 83 VAL A O 1
ATOM 667 N N . LEU A 1 84 ? -6.235 -6.883 -8.309 1.00 96.12 84 LEU A N 1
ATOM 668 C CA . LEU A 1 84 ? -6.871 -6.639 -9.601 1.00 96.12 84 LEU A CA 1
ATOM 669 C C . LEU A 1 84 ? -5.885 -6.799 -10.768 1.00 96.12 84 LEU A C 1
ATOM 671 O O . LEU A 1 84 ? -6.322 -7.103 -11.878 1.00 96.12 84 LEU A O 1
ATOM 675 N N . ILE A 1 85 ? -4.586 -6.550 -10.529 1.00 85.69 85 ILE A N 1
ATOM 676 C CA . ILE A 1 85 ? -3.442 -6.714 -11.452 1.00 85.69 85 ILE A CA 1
ATOM 677 C C . ILE A 1 85 ? -2.179 -6.963 -10.629 1.00 85.69 85 ILE A C 1
ATOM 679 O O . ILE A 1 85 ? -2.020 -6.234 -9.618 1.00 85.69 85 ILE A O 1
#

Radius of gyration: 12.19 Å; chains: 1; bounding box: 28×19×36 Å

Organism: NCBI:txid44276